Protein AF-A0A529NBM0-F1 (afdb_monomer)

Foldseek 3Di:
DKPPDDDDAPVVGDDDDDPPIDDDDDPPDDDDDDDPPDDDDDDDDDDDDDLPPRDDDPDPDHSDDDDDCPDDDPDDDPVCCVVPPD

pLDDT: mean 95.12, std 2.79, range [81.0, 98.38]

Sequence (86 aa):
PVDGTIHRLPAGGLLKLDPGQSVTLLPGVWHAFWAEGKDVLIGEVSTVNDDLTDNVFREPIGRFADIDEDVAPLHLLVSDYEKWVG

Solvent-accessible surface area (backbone atoms only — not comparable to full-atom values): 6604 Å² total; per-residue (Å²): 64,47,79,87,41,88,76,88,70,62,90,92,55,87,81,89,73,59,95,92,61,52,71,61,80,55,93,92,62,86,82,84,87,81,65,81,95,49,92,69,91,83,85,88,86,77,76,92,83,49,81,90,75,75,71,84,68,92,59,101,67,72,90,65,82,90,80,83,79,86,62,85,76,92,70,81,55,90,84,41,48,63,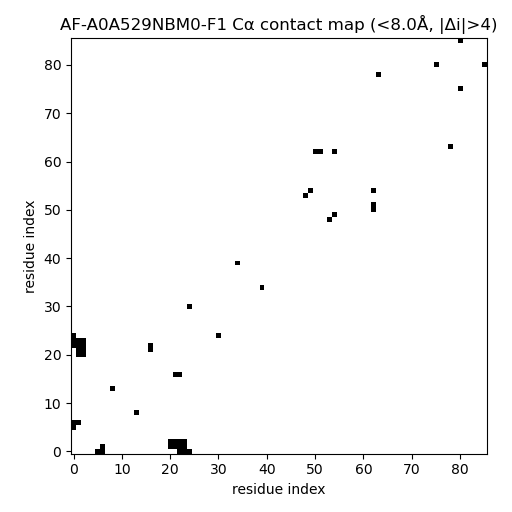83,78,75,103

Radius of gyration: 17.1 Å; Cα contacts (8 Å, |Δi|>4): 27; chains: 1; bounding box: 37×24×44 Å

Mean predicted aligned error: 3.66 Å

Structure (mmCIF, N/CA/C/O backbone):
data_AF-A0A529NBM0-F1
#
_entry.id   AF-A0A529NBM0-F1
#
loop_
_atom_site.group_PDB
_atom_site.id
_atom_site.type_symbol
_atom_site.label_atom_id
_atom_site.label_alt_id
_atom_site.label_comp_id
_atom_site.label_asym_id
_atom_site.label_entity_id
_atom_site.label_seq_id
_atom_site.pdbx_PDB_ins_code
_atom_site.Cartn_x
_atom_site.Cartn_y
_atom_site.Cartn_z
_atom_site.occupancy
_atom_site.B_iso_or_equiv
_atom_site.auth_seq_id
_atom_site.auth_comp_id
_atom_site.auth_asym_id
_atom_site.auth_atom_id
_atom_site.pdbx_PDB_model_num
ATOM 1 N N . PRO A 1 1 ? -8.556 4.302 12.614 1.00 94.75 1 PRO A N 1
ATOM 2 C CA . PRO A 1 1 ? -9.915 4.897 12.589 1.00 94.75 1 PRO A CA 1
ATOM 3 C C . PRO A 1 1 ? -10.651 4.426 11.341 1.00 94.75 1 PRO A C 1
ATOM 5 O O . PRO A 1 1 ? -9.963 4.193 10.356 1.00 94.75 1 PRO A O 1
ATOM 8 N N .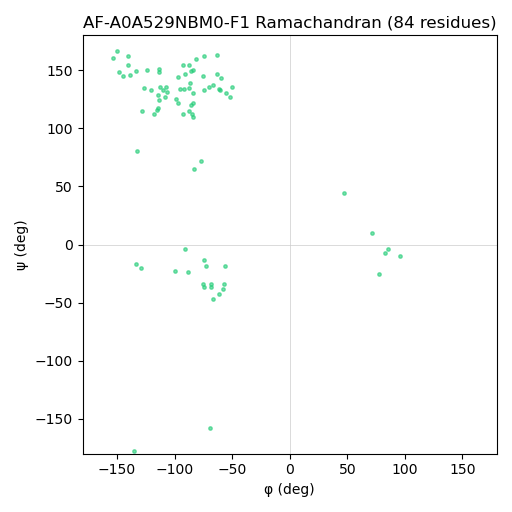 VAL A 1 2 ? -11.975 4.302 11.368 1.00 97.88 2 VAL A N 1
ATOM 9 C CA . VAL A 1 2 ? -12.788 4.072 10.163 1.00 97.88 2 VAL A CA 1
ATOM 10 C C . VAL A 1 2 ? -13.670 5.289 9.975 1.00 97.88 2 VAL A C 1
ATOM 12 O O . VAL A 1 2 ? -14.442 5.610 10.877 1.00 97.88 2 VAL A O 1
ATOM 15 N N . ASP A 1 3 ? -13.469 6.017 8.878 1.00 97.81 3 ASP 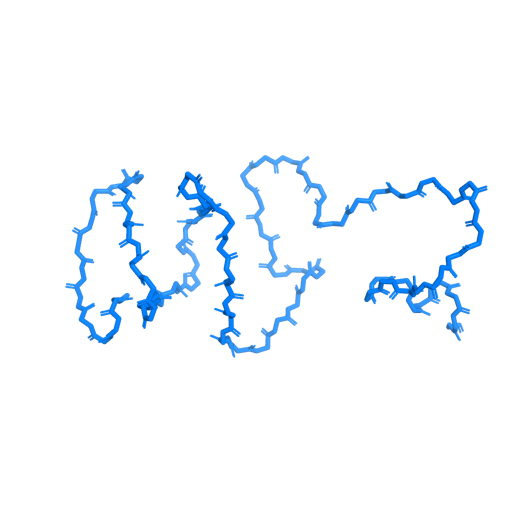A N 1
ATOM 16 C CA . ASP A 1 3 ? -14.219 7.240 8.551 1.00 97.81 3 ASP A CA 1
ATOM 17 C C . ASP A 1 3 ? -14.331 8.224 9.741 1.00 97.81 3 ASP A C 1
ATOM 19 O O . ASP A 1 3 ? -15.394 8.739 10.079 1.00 97.81 3 ASP A O 1
ATOM 23 N N . GLY A 1 4 ? -13.217 8.435 10.454 1.00 97.12 4 GLY A N 1
ATOM 24 C CA . GLY A 1 4 ? -13.145 9.314 11.631 1.00 97.12 4 GLY A CA 1
ATOM 25 C C . GLY A 1 4 ? -13.602 8.696 12.963 1.00 97.12 4 GLY A C 1
ATOM 26 O O . GLY A 1 4 ? -13.371 9.292 14.014 1.00 97.12 4 GLY A O 1
ATOM 27 N N . THR A 1 5 ? -14.165 7.486 12.966 1.00 97.75 5 THR A N 1
ATOM 28 C CA . THR A 1 5 ? -14.623 6.788 14.181 1.00 97.75 5 THR A CA 1
ATOM 29 C C . THR A 1 5 ? -13.581 5.788 14.695 1.00 97.75 5 THR A C 1
ATOM 31 O O . THR A 1 5 ? -12.855 5.146 13.931 1.00 97.75 5 THR A O 1
ATOM 34 N N . ILE A 1 6 ? -13.463 5.646 16.019 1.00 97.06 6 ILE A N 1
ATOM 35 C CA . ILE A 1 6 ? -12.541 4.684 16.641 1.00 97.06 6 ILE A CA 1
ATOM 36 C C . ILE A 1 6 ? -13.186 3.299 16.711 1.00 97.06 6 ILE A C 1
ATOM 38 O O . ILE A 1 6 ? -14.202 3.112 17.374 1.00 97.06 6 ILE A O 1
ATOM 42 N N . HIS A 1 7 ? -12.526 2.316 16.099 1.00 95.88 7 HIS A N 1
ATOM 43 C CA . HIS A 1 7 ? -12.871 0.898 16.183 1.00 95.88 7 HIS A CA 1
ATOM 44 C C . HIS A 1 7 ? -11.771 0.150 16.940 1.00 95.88 7 HIS A C 1
ATOM 46 O O . HIS A 1 7 ? -10.584 0.376 16.700 1.00 95.88 7 HIS A O 1
ATOM 52 N N . ARG A 1 8 ? -12.161 -0.731 17.868 1.00 96.31 8 ARG A N 1
ATOM 53 C CA . ARG A 1 8 ? -11.239 -1.593 18.623 1.00 96.31 8 ARG A CA 1
ATOM 54 C C . ARG A 1 8 ? -11.386 -3.025 18.131 1.00 96.31 8 ARG A C 1
ATOM 56 O O . ARG A 1 8 ? -12.491 -3.556 18.129 1.00 96.31 8 ARG A O 1
ATOM 63 N N . LEU A 1 9 ? -10.269 -3.635 17.753 1.00 96.38 9 LEU A N 1
ATOM 64 C CA . LEU A 1 9 ? -10.192 -5.017 17.291 1.00 96.38 9 LEU A CA 1
ATOM 65 C C . LEU A 1 9 ? -9.185 -5.784 18.159 1.00 96.38 9 LEU A C 1
ATOM 67 O O . LEU A 1 9 ? -8.241 -5.171 18.669 1.00 96.38 9 LEU A O 1
ATOM 71 N N . PRO A 1 10 ? -9.362 -7.103 18.349 1.00 97.62 10 PRO A N 1
ATOM 72 C CA . PRO A 1 10 ? -8.302 -7.937 18.902 1.00 97.62 10 PRO A CA 1
ATOM 73 C C . PRO A 1 10 ? -7.092 -7.960 17.955 1.00 97.62 10 PRO A C 1
ATOM 75 O O . PRO A 1 10 ? -7.204 -7.632 16.772 1.00 97.62 10 PRO A O 1
ATOM 78 N N . ALA A 1 11 ? -5.932 -8.383 18.461 1.00 97.12 11 ALA A N 1
ATOM 79 C CA . ALA A 1 11 ? -4.761 -8.616 17.618 1.00 97.12 11 ALA A CA 1
ATOM 80 C C . ALA A 1 11 ? -5.101 -9.608 16.488 1.00 97.12 11 ALA A C 1
ATOM 82 O O . ALA A 1 11 ? -5.688 -10.658 16.746 1.00 97.12 11 ALA A O 1
ATOM 83 N N . GLY A 1 12 ? -4.758 -9.256 15.244 1.00 96.56 12 GLY A N 1
ATOM 84 C CA . GLY A 1 12 ? -5.109 -10.049 14.058 1.00 96.56 12 GLY A CA 1
ATOM 85 C C . GLY A 1 12 ? -6.597 -10.026 13.681 1.00 96.56 12 GLY A C 1
ATOM 86 O O . GLY A 1 12 ? -7.018 -10.818 12.843 1.00 96.56 12 GLY A O 1
ATOM 87 N N . GLY A 1 13 ? -7.406 -9.159 14.299 1.00 97.62 13 GLY A N 1
ATOM 88 C CA . GLY A 1 13 ? -8.819 -9.010 13.966 1.00 97.62 13 GLY A CA 1
ATOM 89 C C . GLY A 1 13 ? -9.034 -8.519 12.534 1.00 97.62 13 GLY A C 1
ATOM 90 O O . GLY A 1 13 ? -8.253 -7.724 12.015 1.00 97.62 13 GLY A O 1
ATOM 91 N N . LEU A 1 14 ? -10.119 -8.979 11.912 1.00 97.56 14 LEU A N 1
ATOM 92 C CA . LEU A 1 14 ? -10.486 -8.593 10.553 1.00 97.56 14 LEU A CA 1
ATOM 93 C C . LEU A 1 14 ? -11.415 -7.381 10.564 1.00 97.56 14 LEU A C 1
ATOM 95 O O . LEU A 1 14 ? -12.396 -7.346 11.309 1.00 97.56 14 LEU A O 1
ATOM 99 N N . LEU A 1 15 ? -11.111 -6.410 9.706 1.00 97.31 15 LEU A N 1
ATOM 100 C CA . LEU A 1 15 ? -11.944 -5.246 9.444 1.00 97.31 15 LEU A CA 1
ATOM 101 C C . LEU A 1 15 ? -12.442 -5.313 8.002 1.00 97.31 15 LEU A C 1
ATOM 103 O O . LEU A 1 15 ? -11.639 -5.266 7.075 1.00 97.31 15 LEU A O 1
ATOM 107 N N . LYS A 1 16 ? -13.758 -5.405 7.818 1.00 96.94 16 LYS A N 1
ATOM 108 C CA . LYS A 1 16 ? -14.381 -5.288 6.500 1.00 96.94 16 LYS A CA 1
ATOM 109 C C . LYS A 1 16 ? -14.670 -3.820 6.203 1.00 96.94 16 LYS A C 1
ATOM 111 O O . LYS A 1 16 ? -15.182 -3.120 7.074 1.00 96.94 16 LYS A O 1
ATOM 116 N N . LEU A 1 17 ? -14.341 -3.385 4.991 1.00 97.44 17 LEU A N 1
ATOM 117 C CA . LEU A 1 17 ? -14.695 -2.071 4.466 1.00 97.44 17 LEU A CA 1
ATOM 118 C C . LEU A 1 17 ? -15.673 -2.261 3.313 1.00 97.44 17 LEU A C 1
ATOM 120 O O . LEU A 1 17 ? -15.376 -2.983 2.360 1.00 97.44 17 LEU A O 1
ATOM 124 N N . ASP A 1 18 ? -16.829 -1.618 3.412 1.00 96.06 18 ASP A N 1
ATOM 125 C CA . ASP A 1 18 ? -17.778 -1.537 2.309 1.00 96.06 18 ASP A CA 1
ATOM 126 C C . ASP A 1 18 ? -17.372 -0.414 1.330 1.00 96.06 18 ASP A C 1
ATOM 128 O O . ASP A 1 18 ? -16.616 0.494 1.699 1.00 96.06 18 ASP A O 1
ATOM 132 N N . PRO A 1 19 ? -17.850 -0.437 0.069 1.00 96.81 19 PRO A N 1
ATOM 133 C CA . PRO A 1 19 ? -17.549 0.616 -0.895 1.00 96.81 19 PRO A CA 1
ATOM 134 C C . PRO A 1 19 ? -17.849 2.018 -0.346 1.00 96.81 19 PRO A C 1
ATOM 136 O O . PRO A 1 19 ? -18.959 2.299 0.102 1.00 96.81 19 PRO A O 1
ATOM 139 N N . GLY A 1 20 ? -16.851 2.902 -0.417 1.00 97.31 20 GLY A N 1
ATOM 140 C CA . GLY A 1 20 ? -16.920 4.268 0.108 1.00 97.31 20 GLY A CA 1
ATOM 141 C C . GLY A 1 20 ? -16.337 4.446 1.512 1.00 97.31 20 GLY A C 1
ATOM 142 O O . GLY A 1 20 ? -16.156 5.588 1.925 1.00 97.31 20 GLY A O 1
ATOM 143 N N . GLN A 1 21 ? -16.007 3.364 2.221 1.00 98.06 21 GLN A N 1
ATOM 144 C CA . GLN A 1 21 ? -15.350 3.445 3.525 1.00 98.06 21 GLN A CA 1
ATOM 145 C C . GLN A 1 21 ? -13.829 3.509 3.410 1.00 98.06 21 GLN A C 1
ATOM 147 O O . GLN A 1 21 ? -13.224 2.999 2.466 1.00 98.06 21 GLN A O 1
ATOM 152 N N . SER A 1 22 ? -13.207 4.091 4.429 1.00 98.31 22 SER A N 1
ATOM 153 C CA . SER A 1 22 ? -11.760 4.215 4.554 1.00 98.31 22 SER A CA 1
ATOM 154 C C . SER A 1 22 ? -11.287 3.817 5.949 1.00 98.31 22 SER A C 1
ATOM 156 O O . SER A 1 22 ? -11.984 4.007 6.949 1.00 98.31 22 SER A O 1
ATOM 158 N N . VAL A 1 23 ? -10.064 3.292 6.033 1.00 98.38 23 VAL A N 1
ATOM 159 C CA . VAL A 1 23 ? -9.379 3.047 7.303 1.00 98.38 23 VAL A CA 1
ATOM 160 C C . VAL A 1 23 ? -8.076 3.834 7.351 1.00 98.38 23 VAL A C 1
ATOM 162 O O . VAL A 1 23 ? -7.283 3.809 6.417 1.00 98.38 23 VAL A O 1
ATOM 165 N N . THR A 1 24 ? -7.829 4.524 8.462 1.00 97.88 24 THR A N 1
ATOM 166 C CA . THR A 1 24 ? -6.524 5.135 8.742 1.00 97.88 24 THR A CA 1
ATOM 167 C C . THR A 1 24 ? -5.624 4.123 9.436 1.00 97.88 24 THR A C 1
ATOM 169 O O . THR A 1 24 ? -5.898 3.742 10.583 1.00 97.88 24 THR A O 1
ATOM 172 N N . LEU A 1 25 ? -4.548 3.738 8.752 1.00 96.94 25 LEU A N 1
ATOM 173 C CA . LEU A 1 25 ? -3.465 2.908 9.269 1.00 96.94 25 LEU A CA 1
ATOM 174 C C . LEU A 1 25 ? -2.322 3.824 9.713 1.00 96.94 25 LEU A C 1
ATOM 176 O O . LEU A 1 25 ? -1.835 4.642 8.940 1.00 96.94 25 LEU A O 1
ATOM 180 N N . LEU A 1 26 ? -1.944 3.738 10.987 1.00 94.50 26 LEU A N 1
ATOM 181 C CA . LEU A 1 26 ? -0.863 4.549 11.550 1.00 94.50 26 LEU A CA 1
ATOM 182 C C . LEU A 1 26 ? 0.469 3.788 11.460 1.00 94.50 26 LEU A C 1
ATOM 184 O O . LEU A 1 26 ? 0.450 2.553 11.483 1.00 94.50 26 LEU A O 1
ATOM 188 N N . PRO A 1 27 ? 1.622 4.486 11.431 1.00 94.81 27 PRO A N 1
ATOM 189 C CA . PRO A 1 27 ? 2.927 3.834 11.475 1.00 94.81 27 PRO A CA 1
ATOM 190 C C . PRO A 1 27 ? 3.034 2.820 12.624 1.00 94.81 27 PRO A C 1
ATOM 192 O O . PRO A 1 27 ? 2.610 3.090 13.750 1.00 94.81 27 PRO A O 1
ATOM 195 N N . GLY A 1 28 ? 3.586 1.640 12.329 1.00 94.12 28 GLY A N 1
ATOM 196 C CA . GLY A 1 28 ? 3.723 0.531 13.282 1.00 94.12 28 GLY A CA 1
ATOM 197 C C . GLY A 1 28 ? 2.498 -0.385 13.410 1.00 94.12 28 GLY A C 1
ATOM 198 O O . GLY A 1 28 ? 2.567 -1.394 14.113 1.00 94.12 28 GLY A O 1
ATOM 199 N N . VAL A 1 29 ? 1.385 -0.087 12.731 1.00 95.31 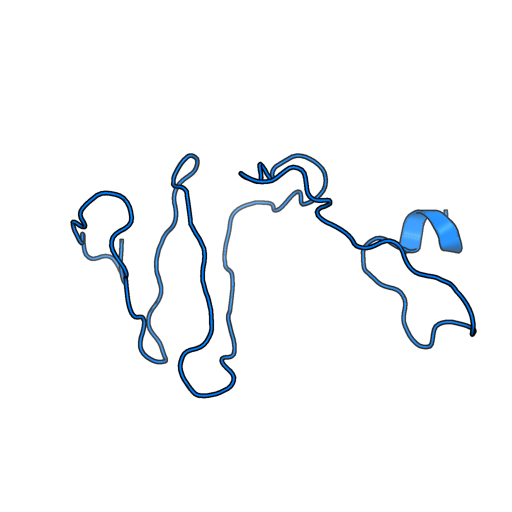29 VAL A N 1
ATOM 200 C CA . VAL A 1 29 ? 0.232 -0.994 12.651 1.00 95.31 29 VAL A CA 1
ATOM 201 C C . VAL A 1 29 ? 0.459 -2.008 11.531 1.00 95.31 29 VAL A C 1
ATOM 203 O O . VAL A 1 29 ? 0.389 -1.659 10.355 1.00 95.31 29 VAL A O 1
ATOM 206 N N . TRP A 1 30 ? 0.690 -3.274 11.888 1.00 96.75 30 TRP A N 1
ATOM 207 C CA . TRP A 1 30 ? 0.715 -4.377 10.921 1.00 96.75 30 TRP A CA 1
ATOM 208 C C . TRP A 1 30 ? -0.638 -4.514 10.227 1.00 96.75 30 TRP A C 1
ATOM 210 O O . TRP A 1 30 ? -1.679 -4.529 10.888 1.00 96.75 30 TRP A O 1
ATOM 220 N N . HIS A 1 31 ? -0.621 -4.652 8.906 1.00 97.31 31 HIS A N 1
ATOM 221 C CA . HIS A 1 31 ? -1.830 -4.767 8.107 1.00 97.31 31 HIS A CA 1
ATOM 222 C C . HIS A 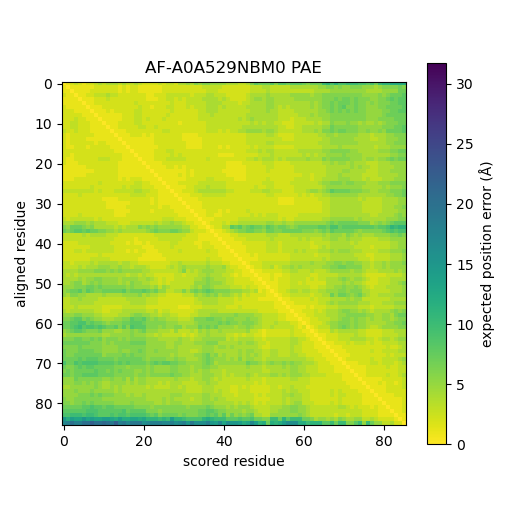1 31 ? -1.598 -5.648 6.879 1.00 97.31 31 HIS A C 1
ATOM 224 O O . HIS A 1 31 ? -0.503 -5.711 6.329 1.00 97.31 31 HIS A O 1
ATOM 230 N N . ALA A 1 32 ? -2.660 -6.334 6.474 1.00 96.75 32 ALA A N 1
ATOM 231 C CA . ALA A 1 32 ? -2.773 -7.060 5.221 1.00 96.75 32 ALA A CA 1
ATOM 232 C C . ALA A 1 32 ? -4.221 -6.915 4.751 1.00 96.75 32 ALA A C 1
ATOM 234 O O . ALA A 1 32 ? -5.137 -6.860 5.576 1.00 96.75 32 ALA A O 1
ATOM 235 N N . PHE A 1 33 ? -4.431 -6.836 3.443 1.00 97.19 33 PHE A N 1
ATOM 236 C CA . PHE A 1 33 ? -5.752 -6.645 2.858 1.00 97.19 33 PHE A CA 1
ATOM 237 C C . PHE A 1 33 ? -5.902 -7.486 1.595 1.00 97.19 33 PHE A C 1
ATOM 239 O O . PHE A 1 33 ? -4.925 -7.851 0.944 1.00 97.19 33 PHE A O 1
ATOM 246 N N . TRP A 1 34 ? -7.145 -7.814 1.270 1.00 97.62 34 TRP A N 1
ATOM 247 C CA . TRP A 1 34 ? -7.517 -8.551 0.071 1.00 97.62 34 TRP A CA 1
ATOM 248 C C . TRP A 1 34 ? -8.952 -8.198 -0.310 1.00 97.62 34 TRP A C 1
ATOM 250 O O . TRP A 1 34 ? -9.731 -7.712 0.513 1.00 97.62 34 TRP A O 1
ATOM 260 N N . ALA A 1 35 ? -9.302 -8.459 -1.563 1.00 97.62 35 ALA A N 1
ATOM 261 C CA . ALA A 1 35 ? -10.659 -8.296 -2.049 1.00 97.62 35 ALA A CA 1
ATOM 262 C C . ALA A 1 35 ? -11.494 -9.551 -1.732 1.00 97.62 35 ALA A C 1
ATOM 264 O O . ALA A 1 35 ? -11.068 -10.678 -1.995 1.00 97.62 35 ALA A O 1
ATOM 265 N N . GLU A 1 36 ? -12.684 -9.378 -1.152 1.00 95.62 36 GLU A N 1
ATOM 266 C CA . GLU A 1 36 ? -13.590 -10.489 -0.848 1.00 95.62 36 GLU A CA 1
ATOM 267 C C . GLU A 1 36 ? -14.579 -10.711 -2.005 1.00 95.62 36 GLU A C 1
ATOM 269 O O . GLU A 1 36 ? -15.461 -9.895 -2.265 1.00 95.62 36 GLU A O 1
ATOM 274 N N . GLY A 1 37 ? -14.454 -11.846 -2.696 1.00 93.69 37 GLY A N 1
ATOM 275 C CA . GLY A 1 37 ? -15.437 -12.355 -3.662 1.00 93.69 37 GLY A CA 1
ATOM 276 C C . GLY A 1 37 ? -15.447 -11.701 -5.050 1.00 93.69 37 GLY A C 1
ATOM 277 O O . GLY A 1 37 ? -15.878 -12.355 -6.000 1.00 93.69 37 GLY A O 1
ATOM 278 N N . LYS A 1 38 ? -14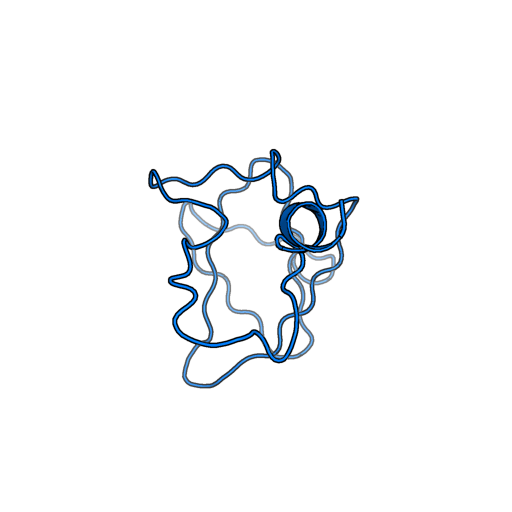.994 -10.452 -5.193 1.00 94.12 38 LYS A N 1
ATOM 279 C CA . LYS A 1 38 ? -14.871 -9.727 -6.472 1.00 94.12 38 LYS A CA 1
ATOM 280 C C . LYS A 1 38 ? -13.718 -8.734 -6.419 1.00 94.12 38 LYS A C 1
ATOM 282 O O . LYS A 1 38 ? -13.255 -8.407 -5.333 1.00 94.12 38 LYS A O 1
ATOM 287 N N . ASP A 1 39 ? -13.327 -8.218 -7.577 1.00 97.38 39 ASP A N 1
ATOM 288 C CA . ASP A 1 39 ? -12.333 -7.151 -7.680 1.00 97.38 39 ASP A CA 1
ATOM 289 C C . ASP A 1 39 ? -12.779 -5.889 -6.929 1.00 97.38 39 ASP A C 1
ATOM 291 O O . ASP A 1 39 ? -13.958 -5.521 -6.922 1.00 97.38 39 ASP A O 1
ATOM 295 N N . VAL A 1 40 ? -11.809 -5.215 -6.310 1.00 97.12 40 VAL A N 1
ATOM 296 C CA . VAL A 1 40 ? -11.998 -3.976 -5.550 1.00 97.12 40 VAL A CA 1
ATOM 297 C C . VAL A 1 40 ? -11.027 -2.928 -6.077 1.00 97.12 40 VAL A C 1
ATOM 299 O O . VAL A 1 40 ? -9.842 -3.202 -6.252 1.00 97.12 40 VAL A O 1
ATOM 302 N N . LEU A 1 41 ? -11.527 -1.711 -6.291 1.00 97.31 41 LEU A N 1
ATOM 303 C CA . LEU A 1 41 ? -10.686 -0.540 -6.513 1.00 97.31 41 LEU A CA 1
ATOM 304 C C . LEU A 1 41 ? -10.293 0.052 -5.157 1.00 97.31 41 LEU A C 1
ATOM 306 O O . LEU A 1 41 ? -11.165 0.456 -4.388 1.00 97.31 41 LEU A O 1
ATOM 310 N N . ILE A 1 42 ? -8.991 0.117 -4.884 1.00 96.88 42 ILE A N 1
ATOM 311 C CA . ILE A 1 42 ? -8.440 0.683 -3.649 1.00 96.88 42 ILE A CA 1
ATOM 312 C C . ILE A 1 42 ? -7.802 2.033 -3.968 1.00 96.88 42 ILE A C 1
ATOM 314 O O . ILE A 1 42 ? -7.024 2.149 -4.912 1.00 96.88 42 ILE A O 1
ATOM 318 N N . GLY A 1 43 ? -8.145 3.046 -3.174 1.00 97.50 43 GLY A N 1
ATOM 319 C CA . GLY A 1 43 ? -7.463 4.334 -3.170 1.00 97.50 43 GLY A CA 1
ATOM 320 C C . GLY A 1 43 ? -6.619 4.478 -1.910 1.00 97.50 43 GLY A C 1
ATOM 321 O O . GLY A 1 43 ? -7.099 4.190 -0.814 1.00 97.50 43 GLY A O 1
ATOM 322 N N . GLU A 1 44 ? -5.389 4.953 -2.066 1.00 97.88 44 GLU A N 1
ATOM 323 C CA . GLU A 1 44 ? -4.526 5.337 -0.955 1.00 97.88 44 GLU A CA 1
ATOM 324 C C . GLU A 1 44 ? -4.368 6.858 -0.936 1.00 97.88 44 GLU A C 1
ATOM 326 O O . GLU A 1 44 ? -4.112 7.488 -1.962 1.00 97.88 44 GLU A O 1
ATOM 331 N N . VAL A 1 45 ? -4.528 7.446 0.248 1.00 97.75 45 VAL A N 1
ATOM 332 C CA . VAL A 1 45 ? -4.132 8.825 0.525 1.00 97.75 45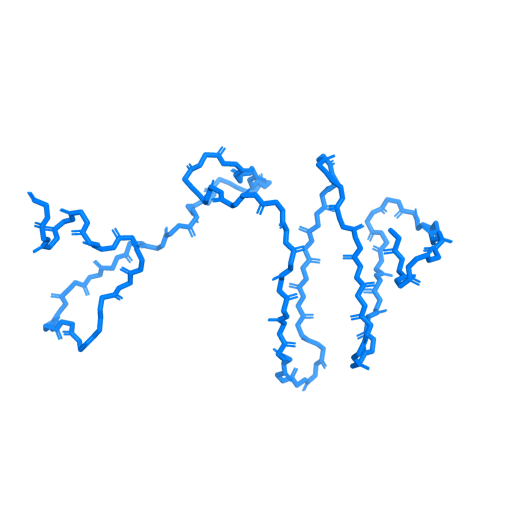 VAL A CA 1
ATOM 333 C C . VAL A 1 45 ? -3.264 8.785 1.770 1.00 97.75 45 VAL A C 1
ATOM 335 O O . VAL A 1 45 ? -3.736 8.430 2.852 1.00 97.75 45 VAL A O 1
ATOM 338 N N . SER A 1 46 ? -1.996 9.133 1.609 1.00 95.81 46 SER A N 1
ATOM 339 C CA . SER A 1 46 ? -0.978 9.025 2.648 1.00 95.81 46 SER A CA 1
ATOM 340 C C . SER A 1 46 ? -0.126 10.295 2.711 1.00 95.81 46 SER A C 1
ATOM 342 O O . SER A 1 46 ? -0.394 11.298 2.042 1.00 95.81 46 SER A O 1
ATOM 344 N N . THR A 1 47 ? 0.871 10.292 3.596 1.00 94.75 47 THR A N 1
ATOM 345 C CA . THR A 1 47 ? 1.984 11.244 3.522 1.00 94.75 47 THR A CA 1
ATOM 346 C C . THR A 1 47 ? 2.858 10.919 2.301 1.00 94.75 47 THR A C 1
ATOM 348 O O . THR A 1 47 ? 2.406 10.288 1.354 1.00 94.75 47 THR A O 1
ATOM 351 N N . VAL A 1 48 ? 4.121 11.345 2.284 1.00 95.38 48 VAL A N 1
ATOM 352 C CA . VAL A 1 48 ? 5.060 10.862 1.262 1.00 95.38 48 VAL A CA 1
ATOM 353 C C . VAL A 1 48 ? 5.192 9.339 1.385 1.00 95.38 48 VAL A C 1
ATOM 355 O O . VAL A 1 48 ? 5.351 8.843 2.500 1.00 95.38 48 VAL A O 1
ATOM 358 N N . ASN A 1 49 ? 5.103 8.646 0.251 1.00 94.50 49 ASN A N 1
ATOM 359 C CA . ASN A 1 49 ? 5.389 7.221 0.106 1.00 94.50 49 ASN A CA 1
ATOM 360 C C . ASN A 1 49 ? 6.842 7.042 -0.364 1.00 94.50 49 ASN A C 1
ATOM 362 O O . ASN A 1 49 ? 7.277 7.745 -1.281 1.00 94.50 49 ASN A O 1
ATOM 366 N N . ASP A 1 50 ? 7.572 6.122 0.264 1.00 93.62 50 ASP A N 1
ATOM 367 C CA . ASP A 1 50 ? 8.908 5.684 -0.141 1.00 93.62 50 ASP A CA 1
ATOM 368 C C . ASP A 1 50 ? 8.995 4.154 -0.149 1.00 93.62 50 ASP A C 1
ATOM 370 O O . ASP A 1 50 ? 9.573 3.525 0.743 1.00 93.62 50 ASP A O 1
ATOM 374 N N . ASP A 1 51 ? 8.481 3.557 -1.224 1.00 92.69 51 ASP A N 1
ATOM 375 C CA . ASP A 1 51 ? 8.448 2.106 -1.378 1.00 92.69 51 ASP A CA 1
ATOM 376 C C . ASP A 1 51 ? 9.826 1.413 -1.277 1.00 92.69 51 ASP A C 1
ATOM 378 O O . ASP A 1 51 ? 9.873 0.203 -1.038 1.00 92.69 51 ASP A O 1
ATOM 382 N N . LEU A 1 52 ? 10.942 2.139 -1.444 1.00 88.50 52 LEU A N 1
ATOM 383 C CA . LEU A 1 52 ? 12.292 1.573 -1.375 1.00 88.50 52 LEU A CA 1
ATOM 384 C C . LEU A 1 52 ? 12.732 1.264 0.057 1.00 88.50 52 LEU A C 1
ATOM 386 O O . LEU A 1 52 ? 13.490 0.313 0.262 1.00 88.50 52 LEU A O 1
ATOM 390 N N . THR A 1 53 ? 12.308 2.069 1.038 1.00 89.31 53 THR A N 1
ATOM 391 C CA . THR A 1 53 ? 12.857 1.989 2.403 1.00 89.31 53 THR A CA 1
ATOM 392 C C . THR A 1 53 ? 11.823 1.987 3.526 1.00 89.31 53 THR A C 1
ATOM 394 O O . THR A 1 53 ? 12.160 1.576 4.639 1.00 89.31 53 THR A O 1
ATOM 397 N N . ASP A 1 54 ? 10.574 2.386 3.267 1.00 91.94 54 ASP A N 1
ATOM 398 C CA . ASP A 1 54 ? 9.553 2.548 4.312 1.00 91.94 54 ASP A CA 1
ATOM 399 C C . ASP A 1 54 ? 8.695 1.294 4.577 1.00 91.94 54 ASP A C 1
ATOM 401 O O . ASP A 1 54 ? 7.921 1.258 5.538 1.00 91.94 54 ASP A O 1
ATOM 405 N N . ASN A 1 55 ? 8.896 0.232 3.791 1.00 92.75 55 ASN A N 1
ATOM 406 C CA . ASN A 1 55 ? 8.162 -1.025 3.900 1.00 92.75 55 ASN A CA 1
ATOM 407 C C . ASN A 1 55 ? 8.939 -2.095 4.680 1.00 92.75 55 ASN A C 1
ATOM 409 O O . ASN A 1 55 ? 10.037 -2.503 4.300 1.00 92.75 55 ASN A O 1
ATOM 413 N N . VAL A 1 56 ? 8.317 -2.639 5.730 1.00 94.06 56 VAL A N 1
ATOM 414 C CA . VAL A 1 56 ? 8.820 -3.810 6.465 1.00 94.06 56 VAL A CA 1
ATOM 415 C C . VAL A 1 56 ? 7.815 -4.948 6.343 1.00 94.06 56 VAL A C 1
ATOM 417 O O . VAL A 1 56 ? 6.720 -4.890 6.902 1.00 94.06 56 VAL A O 1
ATOM 420 N N . PHE A 1 57 ? 8.207 -6.007 5.641 1.00 95.50 57 PHE A N 1
ATOM 421 C CA . PHE A 1 57 ? 7.396 -7.211 5.487 1.00 95.50 57 PHE A CA 1
ATOM 422 C C . PHE A 1 57 ? 7.705 -8.230 6.585 1.00 95.50 57 PHE A C 1
ATOM 424 O O . PHE A 1 57 ? 8.832 -8.332 7.073 1.00 95.50 57 PHE A O 1
ATOM 431 N N . ARG A 1 58 ? 6.682 -8.991 6.993 1.00 94.88 58 ARG A N 1
ATOM 432 C CA . ARG A 1 58 ? 6.840 -10.077 7.969 1.00 94.88 58 ARG A CA 1
ATOM 433 C C . ARG A 1 58 ? 7.686 -11.207 7.382 1.00 94.88 58 ARG A C 1
ATOM 435 O O . ARG A 1 58 ? 8.568 -11.733 8.058 1.00 94.88 58 ARG A O 1
ATOM 442 N N . GLU A 1 59 ? 7.379 -11.603 6.154 1.00 94.75 59 GLU A N 1
ATOM 443 C CA . GLU A 1 59 ? 8.158 -12.557 5.375 1.00 94.75 59 GLU A CA 1
ATOM 444 C C . GLU A 1 59 ? 9.320 -11.846 4.655 1.00 94.75 59 GLU A C 1
ATOM 446 O O . GLU A 1 59 ? 9.190 -10.676 4.293 1.00 94.75 59 GLU A O 1
ATOM 451 N N . PRO A 1 60 ? 10.456 -12.527 4.411 1.00 92.69 60 PRO A N 1
ATOM 452 C CA . PRO A 1 60 ? 11.592 -11.956 3.687 1.00 92.69 60 PRO A CA 1
ATOM 453 C C . PRO A 1 60 ? 11.311 -11.922 2.176 1.00 92.69 60 PRO A C 1
ATOM 455 O O . PRO A 1 60 ? 11.852 -12.719 1.411 1.00 92.69 60 PRO A O 1
ATOM 458 N N . ILE A 1 61 ? 10.423 -11.022 1.759 1.00 91.50 61 ILE A N 1
ATOM 459 C CA . ILE A 1 61 ? 10.014 -10.819 0.365 1.00 91.50 61 ILE A CA 1
ATOM 460 C C . ILE A 1 61 ? 10.475 -9.452 -0.149 1.00 91.50 61 ILE A C 1
ATOM 462 O O . ILE A 1 61 ? 10.602 -8.498 0.618 1.00 91.50 61 ILE A O 1
ATOM 466 N N . GLY A 1 62 ? 10.724 -9.363 -1.457 1.00 90.12 62 GLY A N 1
ATOM 467 C CA . GLY A 1 62 ? 11.009 -8.096 -2.128 1.00 90.12 62 GLY A CA 1
ATOM 468 C C . GLY A 1 62 ? 9.741 -7.263 -2.326 1.00 90.12 62 GLY A C 1
ATOM 469 O O . GLY A 1 62 ? 8.667 -7.810 -2.579 1.00 90.12 62 GLY A O 1
ATOM 470 N N . ARG A 1 63 ? 9.868 -5.931 -2.237 1.00 92.56 63 ARG A N 1
ATOM 471 C CA . ARG A 1 63 ? 8.776 -4.989 -2.552 1.00 92.56 63 ARG A CA 1
ATOM 472 C C . ARG A 1 63 ? 8.426 -4.980 -4.043 1.00 92.56 63 ARG A C 1
ATOM 474 O O . ARG A 1 63 ? 7.260 -4.789 -4.399 1.00 92.56 63 ARG A O 1
ATOM 481 N N . PHE A 1 64 ? 9.441 -5.165 -4.880 1.00 93.56 64 PHE A N 1
ATOM 482 C CA . PHE A 1 64 ? 9.357 -5.242 -6.333 1.00 93.56 64 PHE A CA 1
ATOM 483 C C . PHE A 1 64 ? 9.734 -6.654 -6.782 1.00 93.56 64 PHE A C 1
ATOM 485 O O . PHE A 1 64 ? 10.524 -7.327 -6.118 1.00 93.56 64 PHE A O 1
ATOM 492 N N . ALA A 1 65 ? 9.139 -7.106 -7.884 1.00 91.75 65 ALA A N 1
ATOM 493 C CA . ALA A 1 65 ? 9.448 -8.400 -8.475 1.00 91.75 65 ALA A CA 1
ATOM 494 C C . ALA A 1 65 ? 10.653 -8.295 -9.417 1.00 91.75 65 ALA A C 1
ATOM 496 O O . ALA A 1 65 ? 10.833 -7.272 -10.077 1.00 91.75 65 ALA A O 1
ATOM 497 N N . ASP A 1 66 ? 11.416 -9.379 -9.527 1.00 91.25 66 ASP A N 1
ATOM 498 C CA . ASP A 1 66 ? 12.382 -9.544 -10.610 1.00 91.25 66 ASP A CA 1
ATOM 499 C C . ASP A 1 66 ? 11.635 -9.871 -11.912 1.00 91.25 66 ASP A C 1
ATOM 501 O O . ASP A 1 66 ? 10.743 -10.726 -11.926 1.00 91.25 66 ASP A O 1
ATOM 505 N N . ILE A 1 67 ? 11.990 -9.188 -13.001 1.00 92.75 67 ILE A N 1
ATOM 506 C CA . ILE A 1 67 ? 11.354 -9.339 -14.317 1.00 92.75 67 ILE A CA 1
ATOM 507 C C . ILE A 1 67 ? 12.370 -9.924 -15.300 1.00 92.75 67 ILE A C 1
ATOM 509 O O . ILE A 1 67 ? 13.479 -9.404 -15.438 1.00 92.75 67 ILE A O 1
ATOM 513 N N . ASP A 1 68 ? 11.978 -11.001 -15.985 1.00 96.06 68 ASP A N 1
ATOM 514 C CA . ASP A 1 68 ? 12.695 -11.527 -17.149 1.00 96.06 68 ASP A CA 1
ATOM 515 C C . ASP A 1 68 ? 12.228 -10.771 -18.400 1.00 96.06 68 ASP A C 1
ATOM 517 O O . ASP A 1 68 ? 11.064 -10.851 -18.787 1.00 96.06 68 ASP A O 1
ATOM 521 N N . GLU A 1 69 ? 13.123 -9.981 -18.989 1.00 95.19 69 GLU A N 1
ATOM 522 C CA . GLU A 1 69 ? 12.834 -9.059 -20.096 1.00 95.19 69 GLU A CA 1
ATOM 523 C C . GLU A 1 69 ? 12.872 -9.816 -21.435 1.00 95.19 69 GLU A C 1
ATOM 525 O O . GLU A 1 69 ? 13.750 -9.607 -22.277 1.00 95.19 69 GLU A O 1
ATOM 530 N N . ASP A 1 70 ? 11.940 -10.751 -21.616 1.00 97.06 70 ASP A N 1
ATOM 531 C CA . ASP A 1 70 ? 11.858 -11.618 -22.795 1.00 97.06 70 ASP A CA 1
ATOM 532 C C . ASP A 1 70 ? 11.369 -10.885 -24.060 1.00 97.06 70 ASP A C 1
ATOM 534 O O . ASP A 1 70 ? 11.603 -11.335 -25.188 1.00 97.06 70 ASP A O 1
ATOM 538 N N . VAL A 1 71 ? 10.737 -9.721 -23.882 1.00 96.88 71 VAL A N 1
ATOM 539 C CA . VAL A 1 71 ? 10.287 -8.803 -24.934 1.00 96.88 71 VAL A CA 1
ATOM 540 C C . VAL A 1 71 ? 10.511 -7.342 -24.533 1.00 96.88 71 VAL A C 1
ATOM 542 O O . VAL A 1 71 ? 10.674 -7.013 -23.364 1.00 96.88 71 VAL A O 1
ATOM 545 N N . ALA A 1 72 ? 10.496 -6.429 -25.510 1.00 95.38 72 ALA A N 1
ATOM 546 C CA . ALA A 1 72 ? 10.601 -4.998 -25.224 1.00 95.38 72 ALA A CA 1
ATOM 547 C C . ALA A 1 72 ? 9.355 -4.478 -24.467 1.00 95.38 72 ALA A C 1
ATOM 549 O O . ALA A 1 72 ? 8.232 -4.806 -24.872 1.00 95.38 72 ALA A O 1
ATOM 550 N N . PRO A 1 73 ? 9.516 -3.633 -23.427 1.00 95.31 73 PRO A N 1
ATOM 551 C CA . PRO A 1 73 ? 8.394 -3.158 -22.623 1.00 95.31 73 PRO A CA 1
ATOM 552 C C . PRO A 1 73 ? 7.500 -2.190 -23.409 1.00 95.31 73 PRO A C 1
ATOM 554 O O . PRO A 1 73 ? 7.976 -1.262 -24.064 1.00 95.31 73 PRO A O 1
ATOM 557 N N . LEU A 1 74 ? 6.178 -2.369 -23.306 1.00 96.81 74 LEU A N 1
ATOM 558 C CA . LEU A 1 74 ? 5.195 -1.417 -23.848 1.00 96.81 74 LEU A CA 1
ATOM 559 C C . LEU A 1 74 ? 5.108 -0.142 -22.992 1.00 96.81 74 LEU A C 1
ATOM 561 O O . LEU A 1 74 ? 4.92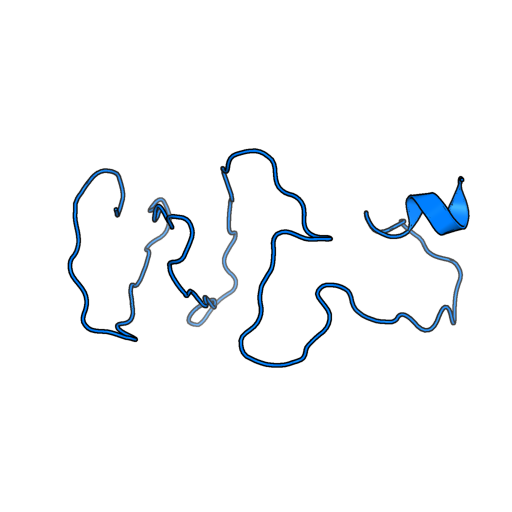7 0.960 -23.512 1.00 96.81 74 LEU A O 1
ATOM 565 N N . HIS A 1 75 ? 5.231 -0.309 -21.675 1.00 96.44 75 HIS A N 1
ATOM 566 C CA . HIS A 1 75 ? 5.236 0.745 -20.668 1.00 96.44 75 HIS A CA 1
ATOM 567 C C . HIS A 1 75 ? 6.303 0.422 -19.621 1.00 96.44 75 HIS A C 1
ATOM 569 O O . HIS A 1 75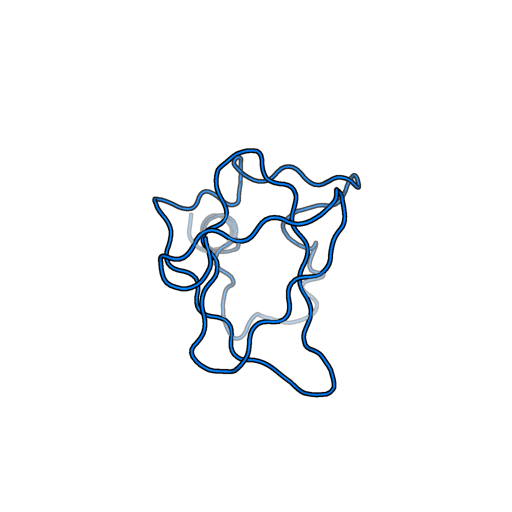 ? 6.514 -0.748 -19.315 1.00 96.44 75 HIS A O 1
ATOM 575 N N . LEU A 1 76 ? 6.940 1.454 -19.068 1.00 95.94 76 LEU A N 1
ATOM 576 C CA . LEU A 1 76 ? 7.896 1.311 -17.969 1.00 95.94 76 LEU A CA 1
ATOM 577 C C . LEU A 1 76 ? 7.164 1.332 -16.623 1.00 95.94 76 LEU A C 1
ATOM 579 O O . LEU A 1 76 ? 6.250 2.143 -16.428 1.00 95.94 76 LEU A O 1
ATOM 583 N N . LEU A 1 77 ? 7.579 0.475 -15.690 1.00 95.38 77 LEU A N 1
ATOM 584 C CA . LEU A 1 77 ? 7.162 0.547 -14.293 1.00 95.38 77 LEU A CA 1
ATOM 585 C C . LEU A 1 77 ? 7.868 1.711 -13.589 1.00 95.38 77 LEU A C 1
ATOM 587 O O . LEU A 1 77 ? 8.895 2.217 -14.039 1.00 95.38 77 LEU A O 1
ATOM 591 N N . VAL A 1 78 ? 7.334 2.131 -12.441 1.00 93.50 78 VAL A N 1
ATOM 592 C CA . VAL A 1 78 ? 7.933 3.215 -11.641 1.00 93.50 78 VAL A CA 1
ATOM 593 C C . VAL A 1 78 ? 9.387 2.919 -11.246 1.00 93.50 78 VAL A C 1
ATOM 595 O O . VAL A 1 78 ? 10.210 3.830 -11.230 1.00 93.50 78 VAL A O 1
ATOM 598 N N . SER A 1 79 ? 9.717 1.648 -11.006 1.00 92.44 79 SER A N 1
ATOM 599 C CA . SER A 1 79 ? 11.060 1.170 -10.662 1.00 92.44 79 SER A CA 1
ATOM 600 C C . SER A 1 79 ? 12.037 1.133 -11.840 1.00 92.44 79 SER A C 1
ATOM 602 O O . SER A 1 79 ? 13.235 0.982 -11.628 1.00 92.44 79 SER A O 1
ATOM 604 N N . ASP A 1 80 ? 11.558 1.260 -13.078 1.00 94.38 80 ASP A N 1
ATOM 605 C CA . ASP A 1 80 ? 12.379 1.000 -14.264 1.00 94.38 80 ASP A CA 1
ATOM 606 C C . ASP A 1 80 ? 13.144 2.243 -14.737 1.00 94.38 80 ASP A C 1
ATOM 608 O O . ASP A 1 80 ? 14.177 2.129 -15.395 1.00 94.38 80 ASP A O 1
ATOM 612 N N . TYR A 1 81 ? 12.675 3.449 -14.413 1.00 93.56 81 TYR A N 1
ATOM 613 C CA . TYR A 1 81 ? 13.193 4.680 -15.022 1.00 93.56 81 TYR A CA 1
ATOM 614 C C . TYR A 1 81 ? 14.699 4.895 -14.833 1.00 93.56 81 TYR A C 1
ATOM 616 O O . TYR A 1 81 ? 15.358 5.331 -15.776 1.00 93.56 81 TYR A O 1
ATOM 624 N N . GLU A 1 82 ? 15.255 4.559 -13.666 1.00 90.81 82 GLU A N 1
ATOM 625 C CA . GLU A 1 82 ? 16.700 4.672 -13.424 1.00 90.81 82 GLU A CA 1
ATOM 626 C C . GLU A 1 82 ? 17.505 3.780 -14.382 1.00 90.81 82 GLU A C 1
ATOM 628 O O . GLU A 1 82 ? 18.479 4.237 -14.968 1.00 90.81 82 GLU A O 1
ATOM 633 N N . LYS A 1 83 ? 17.059 2.540 -14.621 1.00 90.25 83 LYS A N 1
ATOM 634 C CA . LYS A 1 83 ? 17.725 1.575 -15.514 1.00 90.25 83 LYS A CA 1
ATOM 635 C C . LYS A 1 83 ? 17.654 1.984 -16.991 1.00 90.25 83 LYS A C 1
ATOM 637 O O . LYS A 1 83 ? 18.583 1.695 -17.742 1.00 90.25 83 LYS A O 1
ATOM 642 N N . TRP A 1 84 ? 16.539 2.574 -17.426 1.00 91.12 84 TRP A N 1
ATOM 643 C CA . TRP A 1 84 ? 16.262 2.812 -18.850 1.00 91.12 84 TRP A CA 1
ATOM 644 C C . TRP A 1 84 ? 16.560 4.241 -19.327 1.00 91.12 84 TRP A C 1
ATOM 646 O O . TRP A 1 84 ? 16.728 4.447 -20.530 1.00 91.12 84 TRP A O 1
ATOM 656 N N . VAL A 1 85 ? 16.583 5.228 -18.424 1.00 92.50 85 VAL A N 1
ATOM 657 C CA . VAL A 1 85 ? 16.698 6.660 -18.768 1.00 92.50 85 VAL A CA 1
ATOM 658 C C . VAL A 1 85 ? 17.812 7.382 -17.995 1.00 92.50 85 VAL A C 1
ATOM 660 O O . VAL A 1 85 ? 18.241 8.446 -18.443 1.00 92.50 85 VAL A O 1
ATOM 663 N N . GLY A 1 86 ? 18.260 6.840 -16.855 1.00 81.00 86 GLY A N 1
ATOM 664 C CA . GLY A 1 86 ? 19.363 7.387 -16.051 1.00 81.00 86 GLY A CA 1
ATOM 665 C C . GLY A 1 86 ? 20.728 7.190 -16.697 1.00 81.00 86 GLY A C 1
ATOM 666 O O . GLY A 1 86 ? 21.548 8.131 -16.589 1.00 81.00 86 GLY A O 1
#

Secondary structure (DSSP, 8-state):
-BTTB-----TT------TT--B-PPTT-------SSS--------S---TTTS---SSS--SS------S--SS--TTTHHHHH-